Protein AF-A0A646KRP9-F1 (afdb_monomer_lite)

Radius of gyration: 27.88 Å; chains: 1; bounding box: 90×28×55 Å

Organism: Streptomyces jumonjinensis (NCBI:txid1945)

pLDDT: mean 85.94, std 14.65, range [35.97, 97.38]

Secondary structure (DSSP, 8-state):
-------------PPPHHHHHHHHHHHHHHHHHHHHHHHHHHSSS-TTHHHHHHHHHHHHHHHHHHH-SSSHHHHHIIIIIHHHHHHHSTT-TTTTT-HHHHHHHHHHHHTTPPPS--SS--

Structure (mmCIF, N/CA/C/O backbone):
data_AF-A0A646KRP9-F1
#
_entry.id   AF-A0A646KRP9-F1
#
loop_
_atom_site.group_PDB
_atom_site.id
_atom_site.type_symbol
_atom_site.label_atom_id
_atom_site.label_alt_id
_atom_site.label_comp_id
_atom_site.label_asym_id
_atom_site.label_entity_id
_atom_site.label_seq_id
_atom_site.pdbx_PDB_ins_code
_atom_site.Cartn_x
_atom_site.Cartn_y
_atom_site.Cartn_z
_atom_site.occupancy
_atom_site.B_iso_or_equiv
_atom_site.auth_seq_id
_atom_site.auth_comp_id
_atom_site.auth_asym_id
_atom_site.auth_atom_id
_atom_site.pdbx_PDB_model_num
ATOM 1 N N . MET A 1 1 ? 73.450 -18.104 -27.497 1.00 35.97 1 MET A N 1
ATOM 2 C CA . MET A 1 1 ? 72.728 -16.874 -27.888 1.00 35.97 1 MET A CA 1
ATOM 3 C C . MET A 1 1 ? 71.311 -17.268 -28.253 1.00 35.97 1 MET A C 1
ATOM 5 O O . MET A 1 1 ? 71.120 -17.920 -29.268 1.00 35.97 1 MET A O 1
ATOM 9 N N . VAL A 1 2 ? 70.349 -16.981 -27.379 1.00 42.69 2 VAL A N 1
ATOM 10 C CA . VAL A 1 2 ? 68.930 -17.279 -27.612 1.00 42.69 2 VAL A CA 1
ATOM 11 C C . VAL A 1 2 ? 68.314 -16.069 -28.310 1.00 42.69 2 VAL A C 1
ATOM 13 O O . VAL A 1 2 ? 68.421 -14.950 -27.814 1.00 42.69 2 VAL A O 1
ATOM 16 N N . LEU A 1 3 ? 67.730 -16.297 -29.486 1.00 48.00 3 LEU A N 1
ATOM 17 C CA . LEU A 1 3 ? 66.996 -15.303 -30.266 1.00 48.00 3 LEU A CA 1
ATOM 18 C C . LEU A 1 3 ? 65.749 -14.860 -29.483 1.00 48.00 3 LEU A C 1
ATOM 20 O O . LEU A 1 3 ? 64.735 -15.553 -29.476 1.00 48.00 3 LEU A O 1
ATOM 24 N N . LEU A 1 4 ? 65.817 -13.694 -28.837 1.00 51.59 4 LEU A N 1
ATOM 25 C CA . LEU A 1 4 ? 64.647 -12.954 -28.357 1.00 51.59 4 LEU A CA 1
ATOM 26 C C . LEU A 1 4 ? 63.929 -12.350 -29.576 1.00 51.59 4 LEU A C 1
ATOM 28 O O . LEU A 1 4 ? 64.082 -11.175 -29.903 1.00 51.59 4 LEU A O 1
ATOM 32 N N . GLY A 1 5 ? 63.205 -13.204 -30.300 1.00 51.19 5 GLY A N 1
ATOM 33 C CA . GLY A 1 5 ? 62.348 -12.827 -31.416 1.00 51.19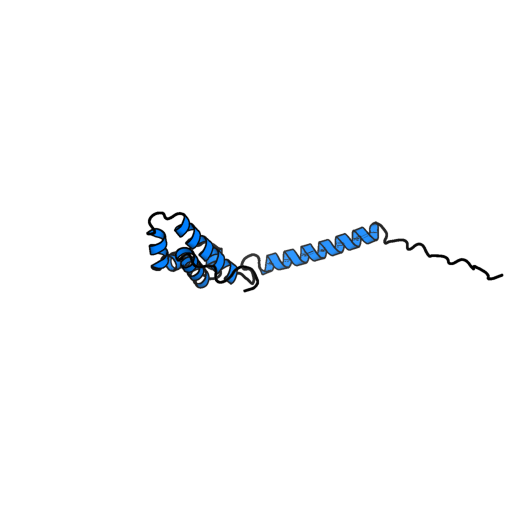 5 GLY A CA 1
ATOM 34 C C . GLY A 1 5 ? 61.129 -12.059 -30.914 1.00 51.19 5 GLY A C 1
ATOM 35 O O . GLY A 1 5 ? 60.360 -12.558 -30.097 1.00 51.19 5 GLY A O 1
ATOM 36 N N . GLN A 1 6 ? 61.012 -10.827 -31.400 1.00 57.81 6 GLN A N 1
ATOM 37 C CA . GLN A 1 6 ? 59.933 -9.863 -31.209 1.00 57.81 6 GLN A CA 1
ATOM 38 C C . GLN A 1 6 ? 58.560 -10.483 -30.915 1.00 57.81 6 GLN A C 1
ATOM 40 O O . GLN A 1 6 ? 57.845 -10.929 -31.811 1.00 57.81 6 GLN A O 1
ATOM 45 N N . GLN A 1 7 ? 58.145 -10.415 -29.651 1.00 56.09 7 GLN A N 1
ATOM 46 C CA . GLN A 1 7 ? 56.740 -10.553 -29.304 1.00 56.09 7 GLN A CA 1
ATOM 47 C C . GLN A 1 7 ? 56.061 -9.242 -29.696 1.00 56.09 7 GLN A C 1
ATOM 49 O O . GLN A 1 7 ? 56.110 -8.255 -28.963 1.00 56.09 7 GLN A O 1
ATOM 54 N N . HIS A 1 8 ? 55.467 -9.204 -30.888 1.00 55.59 8 HIS A N 1
ATOM 55 C CA . HIS A 1 8 ? 54.483 -8.185 -31.223 1.00 55.59 8 HIS A CA 1
ATOM 56 C C . HIS A 1 8 ? 53.295 -8.366 -30.275 1.00 55.59 8 HIS A C 1
ATOM 58 O O . HIS A 1 8 ? 52.337 -9.071 -30.583 1.00 55.59 8 HIS A O 1
ATOM 64 N N . LEU A 1 9 ? 53.365 -7.740 -29.099 1.00 61.88 9 LEU A N 1
ATOM 65 C CA . LEU A 1 9 ? 52.196 -7.480 -28.275 1.00 61.88 9 LEU A CA 1
ATOM 66 C C . LEU A 1 9 ? 51.282 -6.603 -29.128 1.00 61.88 9 LEU A C 1
ATOM 68 O O . LEU A 1 9 ? 51.488 -5.394 -29.239 1.00 61.88 9 LEU A O 1
ATOM 72 N N . ALA A 1 10 ? 50.330 -7.228 -29.819 1.00 63.19 10 ALA A N 1
ATOM 73 C CA . ALA A 1 10 ? 49.310 -6.514 -30.557 1.00 63.19 10 ALA A CA 1
ATOM 74 C C . ALA A 1 10 ? 48.601 -5.600 -29.555 1.00 63.19 10 ALA A C 1
ATOM 76 O O . ALA A 1 10 ? 47.877 -6.067 -28.677 1.00 63.19 10 ALA A O 1
ATOM 77 N N . ALA A 1 11 ? 48.856 -4.293 -29.644 1.00 65.25 11 ALA A N 1
ATOM 78 C CA . ALA A 1 11 ? 48.154 -3.318 -28.834 1.00 65.25 11 ALA A CA 1
ATOM 79 C C . ALA A 1 11 ? 46.666 -3.447 -29.169 1.00 65.25 11 ALA A C 1
ATOM 81 O O . ALA A 1 11 ? 46.239 -3.099 -30.274 1.00 65.25 11 ALA A O 1
ATOM 82 N N . HIS A 1 12 ? 45.882 -3.998 -28.240 1.00 64.88 12 HIS A N 1
ATOM 83 C CA . HIS A 1 12 ? 44.449 -4.155 -28.427 1.00 64.88 12 HIS A CA 1
ATOM 84 C C . HIS A 1 12 ? 43.837 -2.763 -28.598 1.00 64.88 12 HIS A C 1
ATOM 86 O O . HIS A 1 12 ? 43.685 -1.994 -27.646 1.00 64.88 12 HIS A O 1
ATOM 92 N N . ARG A 1 13 ? 43.502 -2.405 -29.841 1.00 71.69 13 ARG A N 1
ATOM 93 C CA . ARG A 1 13 ? 42.768 -1.177 -30.131 1.00 71.69 13 ARG A CA 1
ATOM 94 C C . ARG A 1 13 ? 41.346 -1.399 -29.634 1.00 71.69 13 ARG A C 1
ATOM 96 O O . ARG A 1 13 ? 40.583 -2.146 -30.239 1.00 71.69 13 ARG A O 1
ATOM 103 N N . GLY A 1 14 ? 41.026 -0.799 -28.489 1.00 72.69 14 GLY A N 1
ATOM 104 C CA . GLY A 1 14 ? 39.687 -0.872 -27.914 1.00 72.69 14 GLY A CA 1
ATOM 105 C C . GLY A 1 14 ? 38.613 -0.384 -28.899 1.00 72.69 14 GLY A C 1
ATOM 106 O O . GLY A 1 14 ? 38.925 0.303 -29.877 1.00 72.69 14 GLY A O 1
ATOM 107 N N . PRO A 1 15 ? 37.334 -0.698 -28.639 1.00 77.75 15 PRO A N 1
ATOM 108 C CA . PRO A 1 15 ? 36.245 -0.394 -29.559 1.00 77.75 15 PRO A CA 1
ATOM 109 C C . PRO A 1 15 ? 36.210 1.096 -29.897 1.00 77.75 15 PRO A C 1
ATOM 111 O O . PRO A 1 15 ? 36.400 1.945 -29.015 1.00 77.75 15 PRO A O 1
ATOM 114 N N . SER A 1 16 ? 35.958 1.399 -31.173 1.00 86.56 16 SER A N 1
ATOM 115 C CA . SER A 1 16 ? 35.892 2.773 -31.676 1.00 86.56 16 SER A CA 1
ATOM 116 C C . SER A 1 16 ? 34.832 3.587 -30.922 1.00 86.56 16 SER A C 1
ATOM 118 O O . SER A 1 16 ? 33.851 3.029 -30.423 1.00 86.56 16 SER A O 1
ATOM 120 N N . ARG A 1 17 ? 34.986 4.920 -30.862 1.00 88.56 17 ARG A N 1
ATOM 121 C CA . ARG A 1 17 ? 33.987 5.807 -30.226 1.00 88.56 17 ARG A CA 1
ATOM 122 C C . ARG A 1 17 ? 32.581 5.580 -30.794 1.00 88.56 17 ARG A C 1
ATOM 124 O O . ARG A 1 17 ? 31.618 5.552 -30.037 1.00 88.56 17 ARG A O 1
ATOM 131 N N . ARG A 1 18 ? 32.486 5.336 -32.106 1.00 88.94 18 ARG A N 1
ATOM 132 C CA . ARG A 1 18 ? 31.232 5.019 -32.800 1.00 88.94 18 ARG A CA 1
ATOM 133 C C . ARG A 1 18 ? 30.643 3.686 -32.337 1.00 88.94 18 ARG A C 1
ATOM 135 O O . ARG A 1 18 ? 29.456 3.624 -32.052 1.00 88.94 18 ARG A O 1
ATOM 142 N N . SER A 1 19 ? 31.467 2.647 -32.210 1.00 88.38 19 SER A N 1
ATOM 143 C CA . SER A 1 19 ? 31.030 1.335 -31.712 1.00 88.38 19 SER A CA 1
ATOM 144 C C . SER A 1 19 ? 30.510 1.426 -30.276 1.00 88.38 19 SER A C 1
ATOM 146 O O . SER A 1 19 ? 29.461 0.872 -29.974 1.00 88.38 19 SER A O 1
ATOM 148 N N . ARG A 1 20 ? 31.190 2.180 -29.403 1.00 89.44 20 ARG A N 1
ATOM 149 C CA . ARG A 1 20 ? 30.727 2.413 -28.023 1.00 89.44 20 ARG A CA 1
ATOM 150 C C . ARG A 1 20 ? 29.402 3.172 -27.986 1.00 89.44 20 ARG A C 1
ATOM 152 O O . ARG A 1 20 ? 28.506 2.776 -27.252 1.00 89.44 20 ARG A O 1
ATOM 159 N N . ALA A 1 21 ? 29.268 4.225 -28.794 1.00 93.06 21 ALA A N 1
ATOM 160 C CA . ALA A 1 21 ? 28.034 5.001 -28.880 1.00 93.06 21 ALA A CA 1
ATOM 161 C C . ALA A 1 21 ? 26.850 4.146 -29.353 1.00 93.06 21 ALA A C 1
ATOM 163 O O . ALA A 1 21 ? 25.771 4.238 -28.783 1.00 93.06 21 ALA A O 1
ATOM 164 N N . LEU A 1 22 ? 27.063 3.276 -30.345 1.00 94.81 22 LEU A N 1
ATOM 165 C CA . LEU A 1 22 ? 26.028 2.367 -30.838 1.00 94.81 22 LEU A CA 1
ATOM 166 C C . LEU A 1 22 ? 25.611 1.336 -29.787 1.00 94.81 22 LEU A C 1
ATOM 168 O O . LEU A 1 22 ? 24.421 1.103 -29.621 1.00 94.81 22 LEU A O 1
ATOM 172 N N . VAL A 1 23 ? 26.563 0.755 -29.052 1.00 94.88 23 VAL A N 1
ATOM 173 C CA . VAL A 1 23 ? 26.251 -0.192 -27.969 1.00 94.88 23 VAL A CA 1
ATOM 174 C C . VAL A 1 23 ? 25.468 0.494 -26.849 1.00 94.88 23 VAL A C 1
ATOM 176 O O . VAL A 1 23 ? 24.476 -0.056 -26.382 1.00 94.88 23 VAL A O 1
ATOM 179 N N . LEU A 1 24 ? 25.861 1.709 -26.453 1.00 96.00 24 LEU A N 1
ATOM 180 C CA . LEU A 1 24 ? 25.126 2.483 -25.448 1.00 96.00 24 LEU A CA 1
ATOM 181 C C . LEU A 1 24 ? 23.720 2.846 -25.928 1.00 96.00 24 LEU A C 1
ATOM 183 O O . LEU A 1 24 ? 22.766 2.691 -25.175 1.00 96.00 24 LEU A O 1
ATOM 187 N N . ALA A 1 25 ? 23.585 3.288 -27.180 1.00 95.62 25 ALA A N 1
ATOM 188 C CA . ALA A 1 25 ? 22.292 3.610 -27.771 1.00 95.62 25 ALA A CA 1
ATOM 189 C C . ALA A 1 25 ? 21.384 2.376 -27.854 1.00 95.62 25 ALA A C 1
ATOM 191 O O . ALA A 1 25 ? 20.213 2.463 -27.500 1.00 95.62 25 ALA A O 1
ATOM 192 N N . ALA A 1 26 ? 21.923 1.220 -28.253 1.00 95.94 26 ALA A N 1
ATOM 193 C CA . ALA A 1 26 ? 21.182 -0.037 -28.275 1.00 95.94 26 ALA A CA 1
ATOM 194 C C . ALA A 1 26 ? 20.756 -0.464 -26.862 1.00 95.94 26 ALA A C 1
ATOM 196 O O . ALA A 1 26 ? 19.597 -0.807 -26.652 1.00 95.94 26 ALA A O 1
ATOM 197 N N . GLY A 1 27 ? 21.660 -0.382 -25.880 1.00 96.75 27 GLY A N 1
ATOM 198 C CA . GLY A 1 27 ? 21.343 -0.677 -24.482 1.00 96.75 27 GLY A CA 1
ATOM 199 C C . GLY A 1 27 ? 20.253 0.241 -23.928 1.00 96.75 27 GLY A C 1
ATOM 200 O O . GLY A 1 27 ? 19.289 -0.235 -23.335 1.00 96.75 27 GLY A O 1
ATOM 201 N N . LEU A 1 28 ? 20.356 1.547 -24.186 1.00 97.06 28 LEU A N 1
ATOM 202 C CA . LEU A 1 28 ? 19.344 2.520 -23.783 1.00 97.06 28 LEU A CA 1
ATOM 203 C C . LEU A 1 28 ? 17.994 2.238 -24.454 1.00 97.06 28 LEU A C 1
ATOM 205 O O . LEU A 1 28 ? 16.968 2.272 -23.784 1.00 97.06 28 LEU A O 1
ATOM 209 N N . ALA A 1 29 ? 17.988 1.918 -25.750 1.00 96.69 29 ALA A N 1
ATOM 210 C CA . ALA A 1 29 ? 16.768 1.581 -26.475 1.00 96.69 29 ALA A CA 1
ATOM 211 C C . ALA A 1 29 ? 16.077 0.342 -25.886 1.00 96.69 29 ALA A C 1
ATOM 213 O O . ALA A 1 29 ? 14.859 0.354 -25.712 1.00 96.69 29 ALA A O 1
ATOM 214 N N . VAL A 1 30 ? 16.837 -0.698 -25.524 1.00 96.75 30 VAL A N 1
ATOM 215 C CA . VAL A 1 30 ? 16.297 -1.897 -24.861 1.00 96.75 30 VAL A CA 1
ATOM 216 C C . VAL A 1 30 ? 15.701 -1.550 -23.497 1.00 96.75 30 VAL A C 1
AT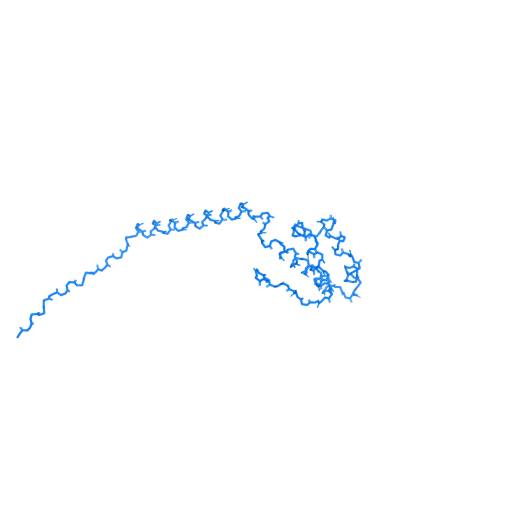OM 218 O O . VAL A 1 30 ? 14.581 -1.963 -23.208 1.00 96.75 30 VAL A O 1
ATOM 221 N N . LEU A 1 31 ? 16.402 -0.756 -22.681 1.00 96.94 31 LEU A N 1
ATOM 222 C CA . LEU A 1 31 ? 15.912 -0.351 -21.360 1.00 96.94 31 LEU A CA 1
ATOM 223 C C . LEU A 1 31 ? 14.637 0.490 -21.448 1.00 96.94 31 LEU A C 1
ATOM 225 O O . LEU A 1 31 ? 13.683 0.224 -20.723 1.00 96.94 31 LEU A O 1
ATOM 229 N N . LEU A 1 32 ? 14.599 1.475 -22.348 1.00 96.81 32 LEU A N 1
ATOM 230 C CA . LEU A 1 32 ? 13.426 2.329 -22.534 1.00 96.81 32 LEU A CA 1
ATOM 231 C C . LEU A 1 32 ? 12.233 1.537 -23.069 1.00 96.81 32 LEU A C 1
ATOM 233 O O . LEU A 1 32 ? 11.132 1.687 -22.551 1.00 96.81 32 LEU A O 1
ATOM 237 N N . SER A 1 33 ? 12.449 0.665 -24.057 1.00 94.81 33 SER A N 1
ATOM 238 C CA . SER A 1 33 ? 11.374 -0.161 -24.622 1.00 94.81 33 SER A CA 1
ATOM 239 C C . SER A 1 33 ? 10.831 -1.147 -23.589 1.00 94.81 33 SER A C 1
ATOM 241 O O . SER A 1 33 ? 9.621 -1.288 -23.447 1.00 94.81 33 SER A O 1
ATOM 243 N N . GLY A 1 34 ? 11.720 -1.800 -22.832 1.00 93.94 34 GLY A N 1
ATOM 244 C CA . GLY A 1 34 ? 11.329 -2.708 -21.756 1.00 93.94 34 GLY A CA 1
ATOM 245 C C . GLY A 1 34 ? 10.590 -1.986 -20.630 1.00 93.94 34 GLY A C 1
ATOM 246 O O . GLY A 1 34 ? 9.536 -2.444 -20.202 1.00 93.94 34 GLY A O 1
ATOM 247 N N . GLY A 1 35 ? 11.094 -0.828 -20.194 1.00 90.12 35 GLY A N 1
ATOM 248 C CA . GLY A 1 35 ? 10.445 -0.002 -19.176 1.00 90.12 35 GLY A CA 1
ATOM 249 C C . GLY A 1 35 ? 9.072 0.503 -19.615 1.00 90.12 35 GLY A C 1
ATOM 250 O O . GLY A 1 35 ? 8.123 0.432 -18.839 1.00 90.12 35 GLY A O 1
ATOM 251 N N . TRP A 1 36 ? 8.942 0.942 -20.869 1.00 91.44 36 TRP A N 1
ATOM 252 C CA . TRP A 1 36 ? 7.660 1.351 -21.439 1.00 91.44 36 TRP A CA 1
ATOM 253 C C . TRP A 1 36 ? 6.661 0.193 -21.481 1.00 91.44 36 TRP A C 1
ATOM 255 O O . TRP A 1 36 ? 5.531 0.363 -21.046 1.00 91.44 36 TRP A O 1
ATOM 265 N N . LEU A 1 37 ? 7.082 -0.998 -21.914 1.00 91.62 37 LEU A N 1
ATOM 266 C CA . LEU A 1 37 ? 6.204 -2.168 -21.989 1.00 91.62 37 LEU A CA 1
ATOM 267 C C . LEU A 1 37 ? 5.741 -2.640 -20.602 1.00 91.62 37 LEU A C 1
ATOM 269 O O . LEU A 1 37 ? 4.605 -3.079 -20.440 1.00 91.62 37 LEU A O 1
ATOM 273 N N . LEU A 1 38 ? 6.600 -2.525 -19.587 1.00 88.25 38 LEU A N 1
ATOM 274 C CA . LEU A 1 38 ? 6.213 -2.779 -18.199 1.00 88.25 38 LEU A CA 1
ATOM 275 C C . LEU A 1 38 ? 5.224 -1.729 -17.687 1.00 88.25 38 LEU A C 1
ATOM 277 O O . LEU A 1 38 ? 4.247 -2.097 -17.042 1.00 88.25 38 LEU A O 1
ATOM 281 N N . ALA A 1 39 ? 5.449 -0.448 -17.981 1.00 86.06 39 ALA A N 1
ATOM 282 C CA . ALA A 1 39 ? 4.542 0.627 -17.585 1.00 86.06 39 ALA A CA 1
ATOM 283 C C . ALA A 1 39 ? 3.174 0.511 -18.274 1.00 86.06 39 ALA A C 1
ATOM 285 O O . ALA A 1 39 ? 2.154 0.661 -17.616 1.00 86.06 39 ALA A O 1
ATOM 286 N N . ASP A 1 40 ? 3.147 0.187 -19.564 1.00 86.88 40 ASP A N 1
ATOM 287 C CA . ASP A 1 40 ? 1.918 -0.043 -20.328 1.00 86.88 40 ASP A CA 1
ATOM 288 C C . ASP A 1 40 ? 1.121 -1.228 -19.767 1.00 86.88 40 ASP A C 1
ATOM 290 O O . ASP A 1 40 ? -0.089 -1.153 -19.576 1.00 86.88 40 ASP A O 1
ATOM 294 N N . ARG A 1 41 ? 1.812 -2.320 -19.419 1.00 83.75 41 ARG A N 1
ATOM 295 C CA . ARG A 1 41 ? 1.156 -3.541 -18.944 1.00 83.75 41 ARG A CA 1
ATOM 296 C C . ARG A 1 41 ? 0.726 -3.492 -17.477 1.00 83.75 41 ARG A C 1
ATOM 298 O O . ARG A 1 41 ? -0.238 -4.161 -17.116 1.00 83.75 41 ARG A O 1
ATOM 305 N N . TYR A 1 42 ? 1.459 -2.770 -16.633 1.00 80.44 42 TYR A N 1
ATOM 306 C CA . TYR A 1 42 ? 1.330 -2.836 -15.172 1.00 80.44 42 TYR A CA 1
ATOM 307 C C . TYR A 1 42 ? 1.153 -1.471 -14.495 1.00 80.44 42 TYR A C 1
ATOM 309 O O . TYR A 1 42 ? 1.123 -1.408 -13.267 1.00 80.44 42 TYR A O 1
ATOM 317 N N . GLY A 1 43 ? 1.048 -0.382 -15.260 1.00 75.31 43 GLY A N 1
ATOM 318 C CA . GLY A 1 43 ? 0.930 0.979 -14.731 1.00 75.31 43 GLY A CA 1
ATOM 319 C C . GLY A 1 43 ? -0.318 1.183 -13.876 1.00 75.31 43 GLY A C 1
ATOM 320 O O . GLY A 1 43 ? -0.226 1.784 -12.807 1.00 75.31 43 GLY A O 1
ATOM 321 N N . ASP A 1 44 ? -1.447 0.614 -14.304 1.00 76.44 44 ASP A N 1
ATOM 322 C CA . ASP A 1 44 ? -2.720 0.718 -13.581 1.00 76.44 44 ASP A CA 1
ATOM 323 C C . ASP A 1 44 ? -2.849 -0.305 -12.449 1.00 76.44 44 ASP A C 1
ATOM 325 O O . ASP A 1 44 ? -3.542 -0.062 -11.466 1.00 76.44 44 ASP A O 1
ATOM 329 N N . ARG A 1 45 ? -2.196 -1.466 -12.572 1.00 77.06 45 ARG A N 1
ATOM 330 C CA . ARG A 1 45 ? -2.191 -2.506 -11.540 1.00 77.06 45 ARG A CA 1
ATOM 331 C C . ARG A 1 45 ? -0.887 -3.304 -11.611 1.00 77.06 45 ARG A C 1
ATOM 333 O O . ARG A 1 45 ? -0.754 -4.169 -12.482 1.00 77.06 45 ARG A O 1
ATOM 340 N N . PRO A 1 46 ? 0.079 -3.048 -10.710 1.00 81.31 46 PRO A N 1
ATOM 341 C CA . PRO A 1 46 ? 1.310 -3.820 -10.686 1.00 81.31 46 PRO A CA 1
ATOM 342 C C . PRO A 1 46 ? 1.047 -5.293 -10.336 1.00 81.31 46 PRO A C 1
ATOM 344 O O . PRO A 1 46 ? 0.042 -5.608 -9.701 1.00 81.31 46 PRO A O 1
ATOM 347 N N . PRO A 1 47 ? 1.943 -6.226 -10.696 1.00 82.44 47 PRO A N 1
ATOM 348 C CA . PRO A 1 47 ? 1.763 -7.633 -10.344 1.00 82.44 47 PRO A CA 1
ATOM 349 C C . PRO A 1 47 ? 1.816 -7.879 -8.823 1.00 82.44 47 PRO A C 1
ATOM 351 O O . PRO A 1 47 ? 1.255 -8.857 -8.355 1.00 82.44 47 PRO A O 1
ATOM 354 N N . TRP A 1 48 ? 2.406 -6.957 -8.054 1.00 85.75 48 TRP A N 1
ATOM 355 C CA . TRP A 1 48 ? 2.390 -6.907 -6.583 1.00 85.75 48 TRP A CA 1
ATOM 356 C C . TRP A 1 48 ? 1.313 -5.943 -6.034 1.00 85.75 48 TRP A C 1
ATOM 358 O O . TRP A 1 48 ? 1.454 -5.368 -4.956 1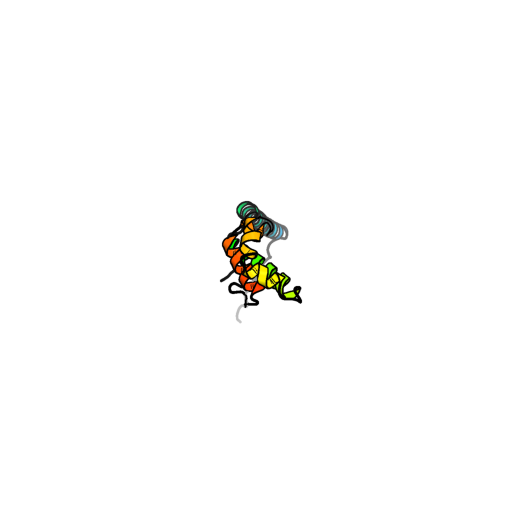.00 85.75 48 TRP A O 1
ATOM 368 N N . ALA A 1 49 ? 0.242 -5.680 -6.794 1.00 86.81 49 ALA A N 1
ATOM 369 C CA . ALA A 1 49 ? -0.804 -4.722 -6.412 1.00 86.81 49 ALA A CA 1
ATOM 370 C C . ALA A 1 49 ? -1.523 -5.083 -5.110 1.00 86.81 49 ALA A C 1
ATOM 372 O O . ALA A 1 49 ? -1.972 -4.190 -4.394 1.00 86.81 49 ALA A O 1
ATOM 373 N N . GLU A 1 50 ? -1.613 -6.371 -4.796 1.00 89.38 50 GLU A N 1
ATOM 374 C CA . GLU A 1 50 ? -2.138 -6.836 -3.520 1.00 89.38 50 GLU A CA 1
ATOM 375 C C . GLU A 1 50 ? -1.242 -6.349 -2.372 1.00 89.38 50 GLU A C 1
ATOM 377 O O . GLU A 1 50 ? -1.757 -5.882 -1.358 1.00 89.38 50 GLU A O 1
ATOM 382 N N . ASP A 1 51 ? 0.092 -6.415 -2.497 1.00 89.25 51 ASP A N 1
ATOM 383 C CA . ASP A 1 51 ? 1.019 -6.009 -1.417 1.00 89.25 51 ASP A CA 1
ATOM 384 C C . ASP A 1 51 ? 0.900 -4.502 -1.200 1.00 89.25 51 ASP A C 1
ATOM 386 O O . ASP A 1 51 ? 0.769 -4.016 -0.078 1.00 89.25 51 ASP A O 1
ATOM 390 N N . VAL A 1 52 ? 0.795 -3.760 -2.307 1.00 89.62 52 VAL A N 1
ATOM 391 C CA . VAL A 1 52 ? 0.515 -2.320 -2.292 1.00 89.62 52 VAL A CA 1
ATOM 392 C C . VAL A 1 52 ? -0.804 -2.008 -1.588 1.00 89.62 52 VAL A C 1
ATOM 394 O O . VAL A 1 52 ? -0.877 -1.007 -0.873 1.00 89.62 52 VAL A O 1
ATOM 397 N N . ALA A 1 53 ? -1.847 -2.817 -1.794 1.00 92.88 53 ALA A N 1
ATOM 398 C CA . ALA A 1 53 ? -3.140 -2.620 -1.148 1.00 92.88 53 ALA A CA 1
ATOM 399 C C . ALA A 1 53 ? -3.026 -2.814 0.370 1.00 92.88 53 ALA A C 1
ATOM 401 O O . ALA A 1 53 ? -3.438 -1.929 1.124 1.00 92.88 53 ALA A O 1
ATOM 402 N N . TYR A 1 54 ? -2.404 -3.911 0.814 1.00 94.00 54 TYR A N 1
ATOM 403 C CA . TYR A 1 54 ? -2.163 -4.177 2.234 1.00 94.00 54 TYR A CA 1
ATOM 404 C C . TYR A 1 54 ? -1.325 -3.070 2.888 1.00 94.00 54 TYR A C 1
ATOM 406 O O . TYR A 1 54 ? -1.756 -2.477 3.879 1.00 94.00 54 TYR A O 1
ATOM 414 N N . GLU A 1 55 ? -0.169 -2.725 2.313 1.00 92.88 55 GLU A N 1
ATOM 415 C CA . GLU A 1 55 ? 0.723 -1.697 2.860 1.00 92.88 55 GLU A CA 1
ATOM 416 C C . GLU A 1 55 ? 0.043 -0.323 2.923 1.00 92.88 55 GLU A C 1
ATOM 418 O O . GLU A 1 55 ? 0.184 0.404 3.909 1.00 92.88 55 GLU A O 1
ATOM 423 N N . ALA A 1 56 ? -0.730 0.043 1.896 1.00 93.62 56 ALA A N 1
ATOM 424 C CA . ALA A 1 56 ? -1.474 1.299 1.888 1.00 93.62 56 ALA A CA 1
ATOM 425 C C . ALA A 1 56 ? -2.519 1.352 3.008 1.00 93.62 56 ALA A C 1
ATOM 427 O O . ALA A 1 56 ? -2.640 2.382 3.676 1.00 93.62 56 ALA A O 1
ATOM 428 N N . GLY A 1 57 ? -3.234 0.247 3.231 1.00 95.69 57 GLY A N 1
ATOM 429 C CA . GLY A 1 57 ? -4.151 0.102 4.355 1.00 95.69 57 GLY A CA 1
ATOM 430 C C . GLY A 1 57 ? -3.421 0.236 5.687 1.00 95.69 57 GLY A C 1
ATOM 431 O O . GLY A 1 57 ? -3.790 1.071 6.511 1.00 95.69 57 GLY A O 1
ATOM 432 N N . PHE A 1 58 ? -2.333 -0.515 5.872 1.00 96.12 58 PHE A N 1
ATOM 433 C CA . PHE A 1 58 ? -1.520 -0.492 7.090 1.00 96.12 58 PHE A CA 1
ATOM 434 C C . PHE A 1 58 ? -1.029 0.911 7.442 1.00 96.12 58 PHE A C 1
ATOM 436 O O . PHE A 1 58 ? -1.171 1.358 8.582 1.00 96.12 58 PHE A O 1
ATOM 443 N N . LEU A 1 59 ? -0.512 1.645 6.456 1.00 94.81 59 LEU A N 1
ATOM 444 C CA . LEU A 1 59 ? -0.077 3.026 6.639 1.00 94.81 59 LEU A CA 1
ATOM 445 C C . LEU A 1 59 ? -1.227 3.959 7.027 1.00 94.81 59 LEU A C 1
ATOM 447 O O . LEU A 1 59 ? -1.019 4.845 7.855 1.00 94.81 59 LEU A O 1
ATOM 451 N N . HIS A 1 60 ? -2.419 3.772 6.454 1.00 95.62 60 HIS A N 1
ATOM 452 C CA . HIS A 1 60 ? -3.597 4.559 6.809 1.00 95.62 60 HIS A CA 1
ATOM 453 C C . HIS A 1 60 ? -4.010 4.315 8.266 1.00 95.62 60 HIS A C 1
ATOM 455 O O . HIS A 1 60 ? -4.047 5.260 9.053 1.00 95.62 60 HIS A O 1
ATOM 461 N N . GLY A 1 61 ? -4.235 3.056 8.652 1.00 95.94 61 GLY A N 1
ATOM 462 C CA . GLY A 1 61 ? -4.650 2.713 10.014 1.00 95.94 61 GLY A CA 1
ATOM 463 C C . GLY A 1 61 ? -3.608 3.097 11.065 1.00 95.94 61 GLY A C 1
ATOM 464 O O . GLY A 1 61 ? -3.946 3.663 12.103 1.00 95.94 61 GLY A O 1
ATOM 465 N N . ASN A 1 62 ? -2.319 2.875 10.780 1.00 96.12 62 ASN A N 1
ATOM 466 C CA . ASN A 1 62 ? -1.249 3.281 11.689 1.00 96.12 62 ASN A CA 1
ATOM 467 C C . ASN A 1 62 ? -1.152 4.808 11.814 1.00 96.12 62 ASN A C 1
ATOM 469 O O . ASN A 1 62 ? -0.879 5.303 12.904 1.00 96.12 62 ASN A O 1
ATOM 473 N N . ARG A 1 63 ? -1.396 5.561 10.732 1.00 95.69 63 ARG A N 1
ATOM 474 C CA . ARG A 1 63 ? -1.446 7.027 10.778 1.00 95.69 63 ARG A CA 1
ATOM 475 C C . ARG A 1 63 ? -2.587 7.515 11.663 1.00 95.69 63 ARG A C 1
ATOM 477 O O . ARG A 1 63 ? -2.332 8.355 12.516 1.00 95.69 63 ARG A O 1
ATOM 484 N N . VAL A 1 64 ? -3.801 6.995 11.471 1.00 96.00 64 VAL A N 1
ATOM 485 C CA . VAL A 1 64 ? -4.962 7.356 12.303 1.00 96.00 64 VAL A CA 1
ATOM 486 C C . VAL A 1 64 ? -4.640 7.089 13.769 1.00 96.00 64 VAL A C 1
ATOM 488 O O . VAL A 1 64 ? -4.651 8.012 14.569 1.00 96.00 64 VAL A O 1
ATOM 491 N N . ARG A 1 65 ? -4.169 5.882 14.101 1.00 94.94 65 ARG A N 1
ATOM 492 C CA . ARG A 1 65 ? -3.740 5.535 15.464 1.00 94.94 65 ARG A CA 1
ATOM 493 C C . ARG A 1 65 ? -2.679 6.481 16.039 1.00 94.94 65 ARG A C 1
ATOM 495 O O . ARG A 1 65 ? -2.725 6.803 17.218 1.00 94.94 65 ARG A O 1
ATOM 502 N N . GLN A 1 66 ? -1.686 6.884 15.245 1.00 94.88 66 GLN A N 1
ATOM 503 C CA . GLN A 1 66 ? -0.612 7.771 15.710 1.00 94.88 66 GLN A CA 1
ATOM 504 C C . GLN A 1 66 ? -1.088 9.199 15.989 1.00 94.88 66 GLN A C 1
ATOM 506 O O . GLN A 1 66 ? -0.498 9.871 16.835 1.00 94.88 66 GLN A O 1
ATOM 511 N N . TYR A 1 67 ? -2.113 9.663 15.275 1.00 95.19 67 TYR A N 1
ATOM 512 C CA . TYR A 1 67 ? -2.666 11.009 15.418 1.00 95.19 67 TYR A CA 1
ATOM 513 C C . TYR A 1 67 ? -3.978 11.059 16.204 1.00 95.19 67 TYR A C 1
ATOM 515 O O . TYR A 1 67 ? -4.513 12.149 16.382 1.00 95.19 67 TYR A O 1
ATOM 523 N N . ASP A 1 68 ? -4.452 9.922 16.710 1.00 94.69 68 ASP A N 1
ATOM 524 C CA . ASP A 1 68 ? -5.638 9.805 17.549 1.00 94.69 68 ASP A CA 1
ATOM 525 C C . ASP A 1 68 ? -5.242 9.759 19.040 1.00 94.69 68 ASP A C 1
ATOM 527 O O . ASP A 1 68 ? -4.921 8.693 19.574 1.00 94.69 68 ASP A O 1
ATOM 531 N N . PRO A 1 69 ? -5.247 10.905 19.751 1.00 92.00 69 PRO A N 1
ATOM 532 C CA . PRO A 1 69 ? -4.899 10.957 21.170 1.00 92.00 69 PRO A CA 1
ATOM 533 C C . PRO A 1 69 ? -5.950 10.298 22.073 1.00 92.00 69 PRO A C 1
ATOM 535 O O . PRO A 1 69 ? -5.665 10.042 23.242 1.00 92.00 69 PRO A O 1
ATOM 538 N N . THR A 1 70 ? -7.162 10.067 21.563 1.00 94.62 70 THR A N 1
ATOM 539 C CA . THR A 1 70 ? -8.296 9.533 22.331 1.00 94.62 70 THR A CA 1
ATOM 540 C C . THR A 1 70 ? -8.462 8.025 22.167 1.00 94.62 70 THR A C 1
ATOM 542 O O . THR A 1 70 ? -8.967 7.358 23.068 1.00 94.62 70 THR A O 1
ATOM 545 N N . GLY A 1 71 ? -8.007 7.479 21.041 1.00 93.00 71 GLY A N 1
ATOM 546 C CA . GLY A 1 71 ? -8.228 6.095 20.635 1.00 93.00 71 GLY A CA 1
ATOM 547 C C . GLY A 1 71 ? -9.611 5.838 20.024 1.00 93.00 71 GLY A C 1
ATOM 548 O O . GLY A 1 71 ? -9.895 4.694 19.664 1.00 93.00 71 GLY A O 1
ATOM 549 N N . GLU A 1 72 ? -10.475 6.854 19.917 1.00 96.44 72 GLU A N 1
ATOM 550 C CA . GLU A 1 72 ? -11.833 6.717 19.383 1.00 96.44 72 GLU A CA 1
ATOM 551 C C . GLU A 1 72 ? -11.837 6.425 17.877 1.00 96.44 72 GLU A C 1
ATOM 553 O O . GLU A 1 72 ? -12.536 5.512 17.435 1.00 96.44 72 GLU A O 1
ATOM 558 N N . GLU A 1 73 ? -11.011 7.122 17.093 1.00 94.69 73 GLU A N 1
ATOM 559 C CA . GLU A 1 73 ? -10.914 6.911 15.644 1.00 94.69 73 GLU A CA 1
ATOM 560 C C . GLU A 1 73 ? -10.308 5.538 15.334 1.00 94.69 73 GLU A C 1
ATOM 562 O O . GLU A 1 73 ? -10.796 4.801 14.473 1.00 94.69 73 GLU A O 1
ATOM 567 N N . ALA A 1 74 ? -9.269 5.144 16.077 1.00 95.19 74 ALA A N 1
ATOM 568 C CA . ALA A 1 74 ? -8.679 3.817 15.944 1.00 95.19 74 ALA A CA 1
ATOM 569 C C . ALA A 1 74 ? -9.683 2.710 16.313 1.00 95.19 74 ALA A C 1
ATOM 571 O O . ALA A 1 74 ? -9.754 1.686 15.627 1.00 95.19 74 ALA A O 1
ATOM 572 N N . ALA A 1 75 ? -10.492 2.908 17.360 1.00 95.88 75 ALA A N 1
ATOM 573 C CA . ALA A 1 75 ? -11.549 1.973 17.732 1.00 95.88 75 ALA A CA 1
ATOM 574 C C . ALA A 1 75 ? -12.651 1.890 16.663 1.00 95.88 75 ALA A C 1
ATOM 576 O O . ALA A 1 75 ? -13.118 0.790 16.361 1.00 95.88 75 ALA A O 1
ATOM 577 N N . GLU A 1 76 ? -13.033 3.010 16.043 1.00 97.12 76 GLU A N 1
ATOM 578 C CA . GLU A 1 76 ? -14.010 3.023 14.951 1.00 97.12 76 GLU A CA 1
ATOM 579 C C . GLU A 1 76 ? -13.504 2.250 13.724 1.00 97.12 76 GLU A C 1
ATOM 581 O O . GLU A 1 76 ? -14.245 1.450 13.138 1.00 97.12 76 GLU A O 1
ATOM 586 N N . LEU A 1 77 ? -12.231 2.437 13.363 1.00 95.88 77 L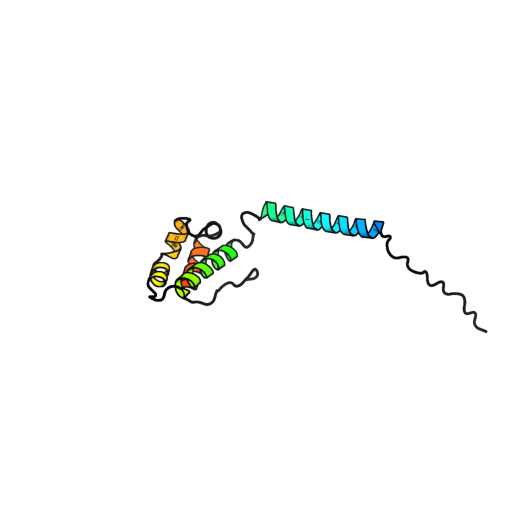EU A N 1
ATOM 587 C CA . LEU A 1 77 ? -11.594 1.678 12.288 1.00 95.88 77 LEU A CA 1
ATOM 588 C C . LEU A 1 77 ? -11.640 0.171 12.557 1.00 95.88 77 LEU A C 1
ATOM 590 O O . LEU A 1 77 ? -11.996 -0.600 11.663 1.00 95.88 77 LEU A O 1
ATOM 594 N N . LEU A 1 78 ? -11.339 -0.246 13.790 1.00 96.44 78 LEU A N 1
ATOM 595 C CA . LEU A 1 78 ? -11.386 -1.649 14.212 1.00 96.44 78 LEU A CA 1
ATOM 596 C C . LEU A 1 78 ? -12.816 -2.205 14.282 1.00 96.44 78 LEU A C 1
ATOM 598 O O . LEU A 1 78 ? -13.019 -3.395 14.044 1.00 96.44 78 LEU A O 1
ATOM 602 N N . ALA A 1 79 ? -13.815 -1.358 14.535 1.00 97.38 79 ALA A N 1
ATOM 603 C CA . ALA A 1 79 ? -15.239 -1.699 14.535 1.00 97.38 79 ALA A CA 1
ATOM 604 C C . ALA A 1 79 ? -15.855 -1.757 13.117 1.00 97.38 79 ALA A C 1
ATOM 606 O O . ALA A 1 79 ? -17.037 -1.462 12.908 1.00 97.38 79 ALA A O 1
ATOM 607 N N . GLY A 1 80 ? -15.057 -2.119 12.112 1.00 95.50 80 GLY A N 1
ATOM 608 C CA . GLY A 1 80 ? -15.495 -2.253 10.724 1.00 95.50 80 GLY A CA 1
ATOM 609 C C . GLY A 1 80 ? -15.362 -0.978 9.882 1.00 95.50 80 GLY A C 1
ATOM 610 O O . GLY A 1 80 ? -15.892 -0.922 8.771 1.00 95.50 80 GLY A O 1
ATOM 611 N N . GLY A 1 81 ? -14.735 0.079 10.410 1.00 96.69 81 GLY A N 1
ATOM 612 C CA . GLY A 1 81 ? -14.515 1.330 9.680 1.00 96.69 81 GLY A CA 1
ATOM 613 C C . GLY A 1 81 ? -13.586 1.157 8.480 1.00 96.69 81 GLY A C 1
ATOM 614 O O . GLY A 1 81 ? -13.853 1.723 7.423 1.00 96.69 81 GLY A O 1
ATOM 615 N N . CYS A 1 82 ? -12.564 0.304 8.595 1.00 96.50 82 CYS A N 1
ATOM 616 C CA . CYS A 1 82 ? -11.659 -0.005 7.487 1.00 96.50 82 CYS A CA 1
ATOM 617 C C . CYS A 1 82 ? -12.400 -0.600 6.271 1.00 96.50 82 CYS A C 1
ATOM 619 O O . CYS A 1 82 ? -12.146 -0.218 5.133 1.00 96.50 82 CYS A O 1
ATOM 621 N N . GLU A 1 83 ? -13.349 -1.504 6.493 1.00 97.19 83 GLU A N 1
ATOM 622 C CA . GLU A 1 83 ? -14.146 -2.157 5.454 1.00 97.19 83 GLU A CA 1
ATOM 623 C C . GLU A 1 83 ? -15.128 -1.182 4.813 1.00 97.19 83 GLU A C 1
ATOM 625 O O . GLU A 1 83 ? -15.276 -1.176 3.592 1.00 97.19 83 GLU A O 1
ATOM 630 N N . ARG A 1 84 ? -15.769 -0.328 5.624 1.00 96.38 84 ARG A N 1
ATOM 631 C CA . ARG A 1 84 ? -16.655 0.727 5.113 1.00 96.38 84 ARG A CA 1
ATOM 632 C C . ARG A 1 84 ? -15.892 1.701 4.223 1.00 96.38 84 ARG A C 1
ATOM 634 O O . ARG A 1 84 ? -16.371 2.021 3.141 1.00 96.38 84 ARG A O 1
ATOM 641 N N . LEU A 1 85 ? -14.704 2.120 4.652 1.00 95.19 85 LEU A N 1
ATOM 642 C CA . LEU A 1 85 ? -13.863 3.063 3.919 1.00 95.19 85 LEU A CA 1
ATOM 643 C C . LEU A 1 85 ? -13.302 2.459 2.621 1.00 95.19 85 LEU A C 1
ATOM 645 O O . LEU A 1 85 ? -13.226 3.131 1.592 1.00 95.19 85 LEU A O 1
ATOM 649 N N . ALA A 1 86 ? -12.946 1.172 2.643 1.00 94.06 86 ALA A N 1
ATOM 650 C CA . ALA A 1 86 ? -12.551 0.445 1.440 1.00 94.06 86 ALA A CA 1
ATOM 651 C C . ALA A 1 86 ? -13.718 0.320 0.446 1.00 94.06 86 ALA A C 1
ATOM 653 O O . ALA A 1 86 ? -13.536 0.516 -0.754 1.00 94.06 86 ALA A O 1
ATOM 654 N N . ALA A 1 87 ? -14.922 0.024 0.947 1.00 91.94 87 ALA A N 1
ATOM 655 C CA . ALA A 1 87 ? -16.119 -0.158 0.131 1.00 91.94 87 ALA A CA 1
ATOM 656 C C . ALA A 1 87 ? -16.691 1.156 -0.424 1.00 91.94 87 ALA A C 1
ATOM 658 O O . ALA A 1 87 ? -17.284 1.141 -1.502 1.00 91.94 87 ALA A O 1
ATOM 659 N N . SER A 1 88 ? -16.520 2.282 0.277 1.00 92.31 88 SER A N 1
ATOM 660 C CA . SER A 1 88 ? -16.978 3.594 -0.202 1.00 92.31 88 SER A CA 1
ATOM 661 C C . SER A 1 88 ? -16.128 4.144 -1.350 1.00 92.31 88 SER A C 1
ATOM 663 O O . SER A 1 88 ? -16.568 5.042 -2.062 1.00 92.31 88 SER A O 1
ATOM 665 N N . GLY A 1 89 ? -14.925 3.597 -1.554 1.00 86.56 89 GLY A N 1
ATOM 666 C CA . GLY A 1 89 ? -13.955 4.090 -2.533 1.00 86.56 89 GLY A CA 1
ATOM 667 C C . GLY A 1 89 ? -13.105 5.261 -2.026 1.00 86.56 89 GLY A C 1
ATOM 668 O O . GLY A 1 89 ? -12.162 5.667 -2.708 1.00 86.56 89 GLY A O 1
ATOM 669 N N . ASP A 1 90 ? -13.359 5.756 -0.812 1.00 88.94 90 ASP A N 1
ATOM 670 C CA . ASP A 1 90 ? -12.609 6.868 -0.211 1.00 88.94 90 ASP A CA 1
ATOM 671 C C . ASP A 1 90 ? -11.199 6.454 0.244 1.00 88.94 90 ASP A C 1
ATOM 673 O O . ASP A 1 90 ? -10.317 7.294 0.427 1.00 88.94 90 ASP A O 1
ATOM 677 N N . ALA A 1 91 ? -10.945 5.147 0.361 1.00 87.62 91 ALA A N 1
ATOM 678 C CA . ALA A 1 91 ? -9.623 4.579 0.628 1.00 87.62 91 ALA A CA 1
ATOM 679 C C . ALA A 1 91 ? -8.606 4.782 -0.526 1.00 87.62 91 ALA A C 1
ATOM 681 O O . ALA A 1 91 ? -7.410 4.504 -0.375 1.00 87.62 91 ALA A O 1
ATOM 682 N N . GLY A 1 92 ? -9.061 5.307 -1.671 1.00 88.25 92 GLY A N 1
ATOM 683 C CA . GLY A 1 92 ? -8.229 5.719 -2.798 1.00 88.25 92 GLY A CA 1
ATOM 684 C C . GLY A 1 92 ? -7.818 4.584 -3.740 1.00 88.25 92 GLY A C 1
ATOM 685 O O . GLY A 1 92 ? -8.164 3.418 -3.562 1.00 88.25 92 GLY A O 1
ATOM 686 N N . VAL A 1 93 ? -7.036 4.933 -4.767 1.00 88.69 93 VAL A N 1
ATOM 687 C CA . VAL A 1 93 ? -6.706 4.042 -5.902 1.00 88.69 93 VAL A CA 1
ATOM 688 C C . VAL A 1 93 ? -6.074 2.717 -5.463 1.00 88.69 93 VAL A C 1
ATOM 690 O O . VAL A 1 93 ? -6.395 1.667 -6.006 1.00 88.69 93 VAL A O 1
ATOM 693 N N . LYS A 1 94 ? -5.214 2.740 -4.438 1.00 86.44 94 LYS A N 1
ATOM 694 C CA . LYS A 1 94 ? -4.537 1.529 -3.946 1.00 86.44 94 LYS A CA 1
ATOM 695 C C . LYS A 1 94 ? -5.497 0.538 -3.279 1.00 86.44 94 LYS A C 1
ATOM 697 O O . LYS A 1 94 ? -5.238 -0.658 -3.323 1.00 86.44 94 LYS A O 1
ATOM 702 N N . ALA A 1 95 ? -6.601 1.010 -2.700 1.00 88.44 95 ALA A N 1
ATOM 703 C CA . ALA A 1 95 ? -7.634 0.138 -2.145 1.00 88.44 95 ALA A CA 1
ATOM 704 C C . ALA A 1 95 ? -8.453 -0.553 -3.243 1.00 88.44 95 ALA A C 1
ATOM 706 O O . ALA A 1 95 ? -8.899 -1.676 -3.051 1.00 88.44 95 ALA A O 1
ATOM 707 N N . ALA A 1 96 ? -8.595 0.070 -4.418 1.00 88.44 96 ALA A N 1
ATOM 708 C CA . ALA A 1 96 ? -9.296 -0.530 -5.555 1.00 88.44 96 ALA A CA 1
ATOM 709 C C . ALA A 1 96 ? -8.562 -1.750 -6.145 1.00 88.44 96 ALA A C 1
ATOM 711 O O . ALA A 1 96 ? -9.165 -2.542 -6.869 1.00 88.44 96 ALA A O 1
ATOM 712 N N . TYR A 1 97 ? -7.273 -1.927 -5.838 1.00 89.19 97 TYR A N 1
ATOM 713 C CA . TYR A 1 97 ? -6.538 -3.130 -6.219 1.00 89.19 97 TYR A CA 1
ATOM 714 C C . TYR A 1 97 ? -7.075 -4.355 -5.472 1.00 89.19 97 TYR A C 1
ATOM 716 O O . TYR A 1 97 ? -7.471 -5.334 -6.104 1.00 89.19 97 TYR A O 1
ATOM 724 N N . ASP A 1 98 ? -7.151 -4.283 -4.148 1.00 92.50 98 ASP A N 1
ATOM 725 C CA . ASP A 1 98 ? -7.779 -5.305 -3.315 1.00 92.50 98 ASP A CA 1
ATOM 726 C C . ASP A 1 98 ? -8.374 -4.653 -2.054 1.00 92.50 98 ASP A C 1
ATOM 728 O O . ASP A 1 98 ? -7.645 -4.390 -1.088 1.00 92.50 98 ASP A O 1
ATOM 732 N N . PRO A 1 99 ? -9.696 -4.388 -2.036 1.00 93.50 99 PRO A N 1
ATOM 733 C CA . PRO A 1 99 ? -10.348 -3.750 -0.895 1.00 93.50 99 PRO A CA 1
ATOM 734 C C . PRO A 1 99 ? -10.254 -4.583 0.387 1.00 93.50 99 PRO A C 1
ATOM 736 O O . PRO A 1 99 ? -10.165 -4.030 1.483 1.00 93.50 99 PRO A O 1
ATOM 739 N N . GLY A 1 100 ? -10.252 -5.914 0.265 1.00 94.69 100 GLY A N 1
ATOM 740 C CA . GLY A 1 100 ? -10.182 -6.827 1.403 1.00 94.69 100 GLY A CA 1
ATOM 741 C C . GLY A 1 100 ? -8.794 -6.83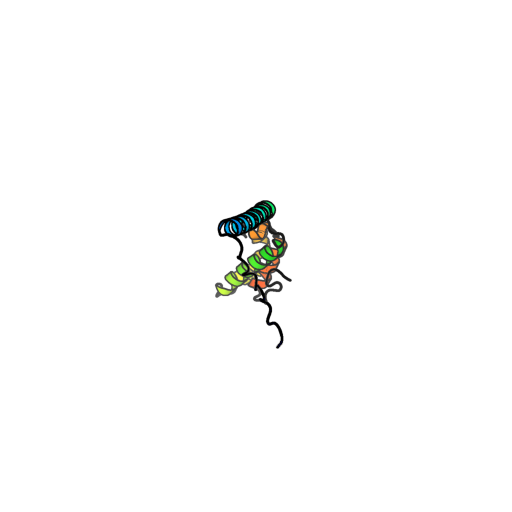7 2.037 1.00 94.69 100 GLY A C 1
ATOM 742 O O . GLY A 1 100 ? -8.664 -6.750 3.266 1.00 94.69 100 GLY A O 1
ATOM 743 N N . ARG A 1 101 ? -7.743 -6.880 1.211 1.00 94.56 101 ARG A N 1
ATOM 744 C CA . ARG A 1 101 ? -6.362 -6.805 1.703 1.00 94.56 101 ARG A CA 1
ATOM 745 C C . ARG A 1 101 ? -6.032 -5.424 2.254 1.00 94.56 101 ARG A C 1
ATOM 747 O O . ARG A 1 101 ? -5.404 -5.331 3.308 1.00 94.56 101 ARG A O 1
ATOM 754 N N . TRP A 1 102 ? -6.540 -4.365 1.623 1.00 96.12 102 TRP A N 1
ATOM 755 C CA . TRP A 1 102 ? -6.441 -3.005 2.150 1.00 96.12 102 TRP A CA 1
ATOM 756 C C . TRP A 1 102 ? -7.099 -2.878 3.528 1.00 96.12 102 TRP A C 1
ATOM 758 O O . TRP A 1 102 ? -6.468 -2.399 4.471 1.00 96.12 102 TRP A O 1
ATOM 768 N N . ALA A 1 103 ? -8.334 -3.368 3.692 1.00 96.94 103 ALA A N 1
ATOM 769 C CA . ALA A 1 103 ? -9.030 -3.325 4.979 1.00 96.94 103 ALA A CA 1
ATOM 770 C C . ALA A 1 103 ? -8.296 -4.140 6.057 1.00 96.94 103 ALA A C 1
ATOM 772 O O . ALA A 1 103 ? -8.227 -3.729 7.216 1.00 96.94 103 ALA A O 1
ATOM 773 N N . THR A 1 104 ? -7.686 -5.264 5.672 1.00 96.19 104 THR A N 1
ATOM 774 C CA . THR A 1 104 ? -6.848 -6.071 6.570 1.00 96.19 104 THR A CA 1
ATOM 775 C C . THR A 1 104 ? -5.634 -5.291 7.056 1.00 96.19 104 THR A C 1
ATOM 777 O O . THR A 1 104 ? -5.463 -5.158 8.268 1.00 96.19 104 THR A O 1
ATOM 780 N N . GLY A 1 105 ? -4.871 -4.685 6.142 1.00 95.75 105 GLY A N 1
ATOM 781 C CA . GLY A 1 105 ? -3.750 -3.822 6.506 1.00 95.75 105 GLY A CA 1
ATOM 782 C C . GLY A 1 105 ? -4.188 -2.669 7.409 1.00 95.75 105 GLY A C 1
ATOM 783 O O . GLY A 1 105 ? -3.576 -2.441 8.448 1.00 95.75 105 GLY A O 1
ATOM 784 N N . CYS A 1 106 ? -5.292 -1.991 7.077 1.00 97.06 106 CYS A N 1
ATOM 785 C CA . CYS A 1 106 ? -5.857 -0.900 7.878 1.00 97.06 106 CYS A CA 1
ATOM 786 C C . CYS A 1 106 ? -6.141 -1.316 9.323 1.00 97.06 106 CYS A C 1
ATOM 788 O O . CYS A 1 106 ? -5.698 -0.631 10.248 1.00 97.06 106 CYS A O 1
ATOM 790 N N . ARG A 1 107 ? -6.782 -2.469 9.539 1.00 97.12 107 ARG A N 1
ATOM 791 C CA . ARG A 1 107 ? -7.016 -2.995 10.891 1.00 97.12 107 ARG A CA 1
ATOM 792 C C . ARG A 1 107 ? -5.714 -3.321 11.609 1.00 97.12 107 ARG A C 1
ATOM 794 O O . ARG A 1 107 ? -5.591 -3.020 12.790 1.00 97.12 107 ARG A O 1
ATOM 801 N N . ASP A 1 108 ? -4.737 -3.905 10.923 1.00 96.31 108 ASP A N 1
ATOM 802 C CA . ASP A 1 108 ? -3.451 -4.248 11.536 1.00 96.31 108 ASP A CA 1
ATOM 803 C C . ASP A 1 108 ? -2.663 -2.997 11.951 1.00 96.31 108 ASP A C 1
ATOM 805 O O . ASP A 1 108 ? -2.119 -2.949 13.059 1.00 96.31 108 ASP A O 1
ATOM 809 N N . GLY A 1 109 ? -2.680 -1.951 11.121 1.00 95.56 109 GLY A N 1
ATOM 810 C CA . GLY A 1 109 ? -2.098 -0.649 11.442 1.00 95.56 109 GLY A CA 1
ATOM 811 C C . GLY A 1 109 ? -2.823 0.055 12.594 1.00 95.56 109 GLY A C 1
ATOM 812 O O . GLY A 1 109 ? -2.172 0.549 13.517 1.00 95.56 109 GLY A O 1
ATOM 813 N N . ALA A 1 110 ? -4.160 0.052 12.583 1.00 96.62 110 ALA A N 1
ATOM 814 C CA . ALA A 1 110 ? -4.988 0.628 13.646 1.00 96.62 110 ALA A CA 1
ATOM 815 C C . ALA A 1 110 ? -4.845 -0.130 14.979 1.00 96.62 110 ALA A C 1
ATOM 817 O O . ALA A 1 110 ? -4.838 0.477 16.046 1.00 96.62 110 ALA A O 1
ATOM 818 N N . ALA A 1 111 ? -4.640 -1.449 14.929 1.00 95.12 111 ALA A N 1
ATOM 819 C CA . ALA A 1 111 ? -4.337 -2.282 16.093 1.00 95.12 111 ALA A CA 1
ATOM 820 C C . ALA A 1 111 ? -2.886 -2.132 16.587 1.00 95.12 111 ALA A C 1
ATOM 822 O O . ALA A 1 111 ? -2.531 -2.680 17.630 1.00 95.12 111 ALA A O 1
ATOM 823 N N . GLY A 1 112 ? -2.027 -1.422 15.849 1.00 92.25 112 GLY A N 1
ATOM 824 C CA . GLY A 1 112 ? -0.623 -1.245 16.207 1.00 92.25 112 GLY A CA 1
ATOM 825 C C . GLY A 1 112 ? 0.227 -2.506 16.087 1.00 92.25 112 GLY A C 1
ATOM 826 O O . GLY A 1 112 ? 1.247 -2.615 16.771 1.00 92.25 112 GLY A O 1
ATOM 827 N N . LYS A 1 113 ? -0.182 -3.456 15.244 1.00 90.56 113 LYS A N 1
ATOM 828 C CA . LYS A 1 113 ? 0.605 -4.657 14.958 1.00 90.56 113 LYS A CA 1
ATOM 829 C C . LYS A 1 113 ? 1.845 -4.305 14.140 1.00 90.56 113 LYS A C 1
ATOM 831 O O . LYS A 1 113 ? 1.925 -3.254 13.505 1.00 90.56 113 LYS A O 1
ATOM 836 N N . GLN A 1 114 ? 2.813 -5.215 14.132 1.00 85.19 114 GLN A N 1
ATOM 837 C CA . GLN A 1 114 ? 3.870 -5.169 13.127 1.00 85.19 114 GLN A CA 1
ATOM 838 C C . GLN A 1 114 ? 3.281 -5.551 11.759 1.00 85.19 114 GLN A C 1
ATOM 840 O O . GLN A 1 114 ? 2.390 -6.402 11.711 1.00 85.19 114 GLN A O 1
ATOM 845 N N . PRO A 1 115 ? 3.737 -4.927 10.662 1.00 75.25 115 PRO A N 1
ATOM 846 C CA . PRO A 1 115 ? 3.265 -5.273 9.328 1.00 75.25 115 PRO A CA 1
ATOM 847 C C . PRO A 1 115 ? 3.629 -6.729 9.008 1.00 75.25 115 PRO A C 1
ATOM 849 O O . PRO A 1 115 ? 4.792 -7.109 9.120 1.00 75.25 115 PRO A O 1
ATOM 852 N N . ALA A 1 116 ? 2.632 -7.535 8.633 1.00 71.50 116 ALA A N 1
ATOM 853 C CA . ALA A 1 116 ? 2.822 -8.937 8.264 1.00 71.50 116 ALA A CA 1
ATOM 854 C C . ALA A 1 116 ? 3.591 -9.103 6.941 1.00 71.50 116 ALA A C 1
ATOM 856 O O . ALA A 1 116 ? 4.300 -10.088 6.765 1.00 71.50 116 ALA A O 1
ATOM 857 N N . GLU A 1 117 ? 3.484 -8.120 6.047 1.00 65.81 117 GLU A N 1
ATOM 858 C CA . GLU A 1 117 ? 4.159 -8.080 4.753 1.00 65.81 117 GLU A CA 1
ATOM 859 C C . GLU A 1 117 ? 4.970 -6.782 4.680 1.00 65.81 117 GLU A C 1
ATOM 861 O O . GLU A 1 117 ? 4.417 -5.685 4.793 1.00 65.81 117 GLU A O 1
ATOM 866 N N . GLN A 1 118 ? 6.296 -6.903 4.578 1.00 56.72 118 GLN A N 1
ATOM 867 C CA . GLN A 1 118 ? 7.193 -5.774 4.334 1.00 56.72 118 GLN A CA 1
ATOM 868 C C . GLN A 1 118 ? 7.925 -5.995 3.010 1.00 56.72 118 GLN A C 1
ATOM 870 O O . GLN A 1 118 ? 8.943 -6.685 2.966 1.00 56.72 118 GLN A O 1
ATOM 875 N N . GLY A 1 119 ? 7.444 -5.350 1.946 1.00 54.78 119 GLY A N 1
ATOM 876 C CA . GLY A 1 119 ? 8.128 -5.294 0.658 1.00 54.78 119 GLY A CA 1
ATOM 877 C C . GLY A 1 119 ? 7.763 -6.386 -0.352 1.00 54.78 119 GLY A C 1
ATOM 878 O O . GLY A 1 119 ? 6.948 -7.265 -0.114 1.00 54.78 119 GLY A O 1
ATOM 879 N N . LEU A 1 120 ? 8.415 -6.296 -1.518 1.00 52.78 120 LEU A N 1
ATOM 880 C CA . LEU A 1 120 ? 8.150 -7.047 -2.761 1.00 52.78 120 LEU A CA 1
ATOM 881 C C . LEU A 1 120 ? 8.381 -8.572 -2.698 1.00 52.78 120 LEU A C 1
ATOM 883 O O . LEU A 1 120 ? 8.278 -9.239 -3.726 1.00 52.78 120 LEU A O 1
ATOM 887 N N . LEU A 1 121 ? 8.778 -9.109 -1.546 1.00 50.69 121 LEU A N 1
ATOM 888 C CA . LEU A 1 121 ? 9.149 -10.511 -1.352 1.00 50.69 121 LEU A CA 1
ATOM 889 C C . LEU A 1 121 ? 8.633 -10.961 0.024 1.00 50.69 121 LEU A C 1
ATOM 891 O O . LEU A 1 121 ? 9.408 -11.032 0.979 1.00 50.69 121 LEU A O 1
ATOM 895 N N . GLY A 1 122 ? 7.320 -11.176 0.119 1.00 44.94 122 GLY A N 1
ATOM 896 C CA . GLY A 1 122 ? 6.674 -11.881 1.233 1.00 44.94 122 GLY A CA 1
ATOM 897 C 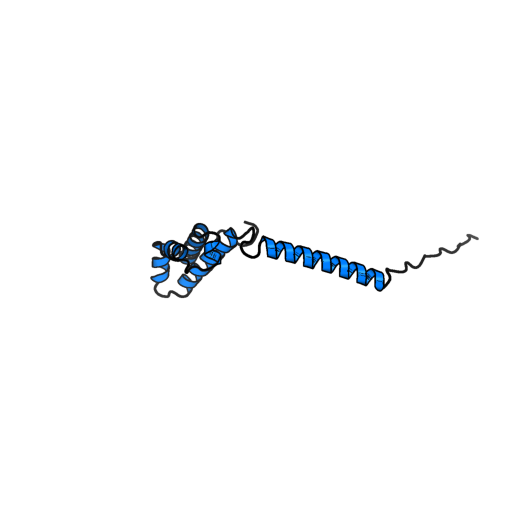C . GLY A 1 122 ? 6.751 -13.391 1.059 1.00 44.94 122 GLY A C 1
ATOM 898 O O . GLY A 1 122 ? 6.551 -13.854 -0.088 1.00 44.94 122 GLY A O 1
#

Foldseek 3Di:
DDDPPDPPPPPPPPDDPVRVVVVVVVVVVVVVVVVVVQCVVDVLHHPCLLVLLLQLLLVQLLVCQVPPPPLPSLVVLLVCVLLVCLVVCVSDSSSVNPVVSSSVSNNCSSVVHDRPDDDDPD

Sequence (122 aa):
MVLLGQQHLAAHRGPSRRSRALVLAAGLAVLLSGGWLLADRYGDRPPWAEDVAYEAGFLHGNRVRQYDPTGEEAAELLAGGCERLAASGDAGVKAAYDPGRWATGCRDGAAGKQPAEQGLLG